Protein AF-A0A2N6BQA1-F1 (afdb_monomer)

Secondary structure (DSSP, 8-state):
-HHHHHHHHHHHHHHHHHHHHS-S-SSGGGGTTHHHHHHHHHHHHHHHHHHHHHHHHHHHHHHHHHHHHHHHHHHHHHHHHHHHH--S---TTS--HHHHHHHHHHHHHHHHHHT--

pLDDT: mean 76.35, std 9.67, range [42.72, 91.12]

Sequence (117 aa):
MAHSVGRLRAELDDLELQLGTGKVSQTYGGLGDGRITSLAARAEISRLEGYSQTADDALLRLTLVQGALGRVGTNMTDTQGDLRNIPYKPNVDNQTLAQATARDRLEEVIQLLNSKH

Structure (mmCIF, N/CA/C/O backbone):
data_AF-A0A2N6BQA1-F1
#
_entry.id   AF-A0A2N6BQA1-F1
#
loop_
_atom_site.group_PDB
_atom_site.id
_atom_site.type_symbol
_atom_site.label_atom_id
_atom_site.label_alt_id
_atom_site.label_comp_id
_atom_site.label_asym_id
_atom_site.label_entity_id
_atom_site.label_seq_id
_atom_site.pdbx_PDB_ins_code
_atom_site.Cartn_x
_a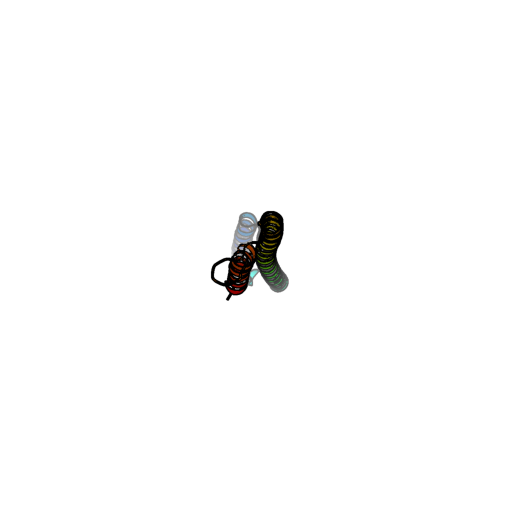tom_site.Cartn_y
_atom_site.Cartn_z
_atom_site.occupancy
_atom_site.B_iso_or_equiv
_atom_site.auth_seq_id
_atom_site.auth_comp_id
_atom_site.auth_asym_id
_atom_site.auth_atom_id
_atom_site.pdbx_PDB_model_num
ATOM 1 N N . MET A 1 1 ? -33.670 -2.788 52.749 1.00 58.97 1 MET A N 1
ATOM 2 C CA . MET A 1 1 ? -32.429 -2.091 53.155 1.00 58.97 1 MET A CA 1
ATOM 3 C C . MET A 1 1 ? -31.158 -2.821 52.695 1.00 58.97 1 MET A C 1
ATOM 5 O O . MET A 1 1 ? -30.372 -2.207 51.998 1.00 58.97 1 MET A O 1
ATOM 9 N N . ALA A 1 2 ? -30.945 -4.118 52.971 1.00 62.38 2 ALA A N 1
ATOM 10 C CA . ALA A 1 2 ? -29.713 -4.816 52.537 1.00 62.38 2 ALA A CA 1
ATOM 11 C C . ALA A 1 2 ? -29.562 -4.988 51.004 1.00 62.38 2 ALA A C 1
ATOM 13 O O . ALA A 1 2 ? -28.462 -4.889 50.469 1.00 62.38 2 ALA A O 1
ATOM 14 N N . HIS A 1 3 ? -30.670 -5.179 50.279 1.00 66.19 3 HIS A N 1
ATOM 15 C CA . HIS A 1 3 ? -30.662 -5.348 48.816 1.00 66.19 3 HIS A CA 1
ATOM 16 C C . HIS A 1 3 ? -30.258 -4.086 48.030 1.00 66.19 3 HIS A C 1
ATOM 18 O O . HIS A 1 3 ? -29.760 -4.203 46.916 1.00 66.19 3 HIS A O 1
ATOM 24 N N . SER A 1 4 ? -30.467 -2.880 48.570 1.00 75.31 4 SER A N 1
ATOM 25 C CA . SER A 1 4 ? -30.100 -1.636 47.875 1.00 75.31 4 SER A CA 1
ATOM 26 C C . SER A 1 4 ? -28.605 -1.337 47.978 1.00 75.31 4 SER A C 1
ATOM 28 O O . SER A 1 4 ? -28.020 -0.854 47.019 1.00 75.31 4 SER A O 1
ATOM 30 N N . VAL A 1 5 ? -27.975 -1.687 49.103 1.00 83.81 5 VAL A N 1
ATOM 31 C CA . VAL A 1 5 ? -26.532 -1.488 49.322 1.00 83.81 5 VAL A CA 1
ATOM 32 C C . VAL A 1 5 ? -25.696 -2.396 48.415 1.00 83.81 5 VAL A C 1
ATOM 34 O O . VAL A 1 5 ? -24.674 -1.963 47.895 1.00 83.81 5 VAL A O 1
ATOM 37 N N . GLY A 1 6 ? -26.144 -3.635 48.178 1.00 86.88 6 GLY A N 1
ATOM 38 C CA . GLY A 1 6 ? -25.475 -4.549 47.244 1.00 86.88 6 GLY A CA 1
ATOM 39 C C . GLY A 1 6 ? -25.504 -4.059 45.793 1.00 86.88 6 GLY A C 1
ATOM 40 O O . GLY A 1 6 ? -24.498 -4.160 45.101 1.00 86.88 6 GLY A O 1
ATOM 41 N N . ARG A 1 7 ? -26.624 -3.468 45.350 1.00 86.94 7 ARG A N 1
ATOM 42 C CA . ARG A 1 7 ? -26.742 -2.894 43.998 1.00 86.94 7 ARG A CA 1
ATOM 43 C C . ARG A 1 7 ? -25.861 -1.664 43.803 1.00 86.94 7 ARG A C 1
ATOM 45 O O . ARG A 1 7 ? -25.155 -1.596 42.811 1.00 86.94 7 ARG A O 1
ATOM 52 N N . LEU A 1 8 ? -25.848 -0.751 44.775 1.00 88.00 8 LEU A N 1
ATOM 53 C CA . LEU A 1 8 ? -25.007 0.449 44.712 1.00 88.00 8 LEU A CA 1
ATOM 54 C C . LEU A 1 8 ? -23.514 0.110 44.654 1.00 88.00 8 LEU A C 1
ATOM 56 O O . LEU A 1 8 ? -22.768 0.776 43.952 1.00 88.00 8 LEU A O 1
ATOM 60 N N . ARG A 1 9 ? -23.077 -0.939 45.363 1.00 87.94 9 ARG A N 1
ATOM 61 C CA . ARG A 1 9 ? -21.693 -1.425 45.269 1.00 87.94 9 ARG A CA 1
ATOM 62 C C . ARG A 1 9 ? -21.368 -1.967 43.880 1.00 87.94 9 ARG A C 1
ATOM 64 O O . ARG A 1 9 ? -20.354 -1.585 43.323 1.00 87.94 9 ARG A O 1
ATOM 71 N N . ALA A 1 10 ? -22.253 -2.783 43.308 1.00 86.12 10 ALA A N 1
ATOM 72 C CA . ALA A 1 10 ? -22.055 -3.324 41.965 1.00 86.12 10 ALA A CA 1
ATOM 73 C C . ALA A 1 10 ? -22.023 -2.231 40.878 1.00 86.12 10 ALA A C 1
ATOM 75 O O . ALA A 1 10 ? -21.231 -2.326 39.948 1.00 86.12 10 ALA A O 1
ATOM 76 N N . GLU A 1 11 ? -22.851 -1.188 40.998 1.00 85.81 11 GLU A N 1
ATOM 77 C CA . GLU A 1 11 ? -22.813 -0.026 40.095 1.00 85.81 11 GLU A CA 1
ATOM 78 C C . GLU A 1 11 ? -21.509 0.770 40.232 1.00 85.81 11 GLU A C 1
ATOM 80 O O . GLU A 1 11 ? -20.971 1.241 39.234 1.00 85.81 11 GLU A O 1
ATOM 85 N N . LEU A 1 12 ? -20.991 0.911 41.454 1.00 90.25 12 LEU A N 1
ATOM 86 C CA . LEU A 1 12 ? -19.754 1.643 41.723 1.00 90.25 12 LEU A CA 1
ATOM 87 C C . LEU A 1 12 ? -18.531 0.885 41.187 1.00 90.25 12 LEU A C 1
ATOM 89 O O . LEU A 1 12 ? -17.700 1.493 40.520 1.00 90.25 12 LEU A O 1
ATOM 93 N N . ASP A 1 13 ? -18.484 -0.436 41.379 1.00 89.44 13 ASP A N 1
ATOM 94 C CA . ASP A 1 13 ? -17.449 -1.307 40.807 1.00 89.44 13 ASP A CA 1
ATOM 95 C C . ASP A 1 13 ? -17.454 -1.247 39.264 1.00 89.44 13 ASP A C 1
ATOM 97 O O . ASP A 1 13 ? -16.396 -1.202 38.630 1.00 89.44 13 ASP A O 1
ATOM 101 N N . ASP A 1 14 ? -18.638 -1.203 38.638 1.00 85.81 14 ASP A N 1
ATOM 102 C CA . ASP A 1 14 ? -18.758 -1.054 37.182 1.00 85.81 14 ASP A CA 1
ATOM 103 C C . ASP A 1 14 ? -18.288 0.331 36.715 1.00 85.81 14 ASP A C 1
ATOM 105 O O . ASP A 1 14 ? -17.539 0.433 35.744 1.00 85.81 14 ASP A O 1
ATOM 109 N N . LEU A 1 15 ? -18.638 1.401 37.435 1.00 86.31 15 LEU A N 1
ATOM 110 C CA . LEU A 1 15 ? -18.187 2.756 37.109 1.00 86.31 15 LEU A CA 1
ATOM 111 C C . LEU A 1 15 ? -16.666 2.911 37.245 1.00 86.31 15 LEU A C 1
ATOM 113 O O . LEU A 1 15 ? -16.040 3.562 36.408 1.00 86.31 15 LEU A O 1
ATOM 117 N N . GL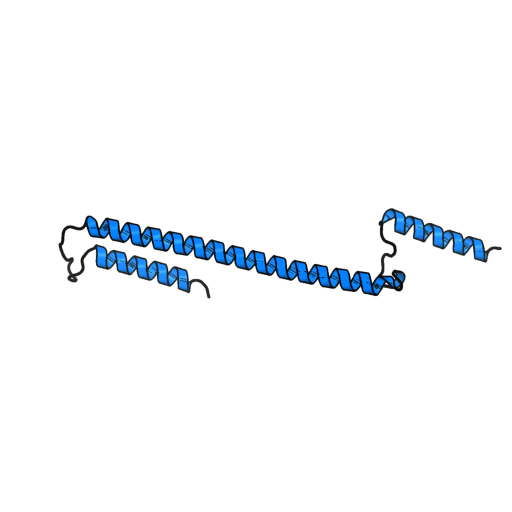U A 1 16 ? -16.059 2.302 38.266 1.00 88.19 16 GLU A N 1
ATOM 118 C CA . GLU A 1 16 ? -14.602 2.258 38.433 1.00 88.19 16 GLU A CA 1
ATOM 119 C C . GLU A 1 16 ? -13.932 1.503 37.279 1.00 88.19 16 GLU A C 1
ATOM 121 O O . GLU A 1 16 ? -12.910 1.952 36.752 1.00 88.19 16 GLU A O 1
ATOM 126 N N . LEU A 1 17 ? -14.532 0.405 36.813 1.00 87.31 17 LEU A N 1
ATOM 127 C CA . LEU A 1 17 ? -14.053 -0.335 35.646 1.00 87.31 17 LEU A CA 1
ATOM 128 C C . LEU A 1 17 ? -14.177 0.490 34.352 1.00 87.31 17 LEU A C 1
ATOM 130 O O . LEU A 1 17 ? -13.259 0.501 33.522 1.00 87.31 17 LEU A O 1
ATOM 134 N N . GLN A 1 18 ? -15.295 1.196 34.170 1.00 87.81 18 GLN A N 1
ATOM 135 C CA . GLN A 1 18 ? -15.502 2.093 33.034 1.00 87.81 18 GLN A CA 1
ATOM 136 C C . GLN A 1 18 ? -14.494 3.246 33.059 1.00 87.81 18 GLN A C 1
ATOM 138 O O . GLN A 1 18 ? -13.895 3.553 32.029 1.00 87.81 18 GLN A O 1
ATOM 143 N N . LEU A 1 19 ? -14.237 3.832 34.231 1.00 87.06 19 LEU A N 1
ATOM 144 C CA . LEU A 1 19 ? -13.246 4.891 34.413 1.00 87.06 19 LEU A CA 1
ATOM 145 C C . LEU A 1 19 ? -11.824 4.388 34.134 1.00 87.06 19 LEU A C 1
ATOM 147 O O . LEU A 1 19 ? -11.065 5.050 33.430 1.00 87.06 19 LEU A O 1
ATOM 151 N N . GLY A 1 20 ? -11.477 3.199 34.632 1.00 88.38 20 GLY A N 1
ATOM 152 C CA . GLY A 1 20 ? -10.157 2.599 34.445 1.00 88.38 20 GLY A CA 1
ATOM 153 C C . GLY A 1 20 ? -9.862 2.185 33.001 1.00 88.38 20 GLY A C 1
ATOM 154 O O . GLY A 1 20 ? -8.703 2.143 32.596 1.00 88.38 20 GLY A O 1
ATOM 155 N N . THR A 1 21 ? -10.893 1.895 32.204 1.00 86.50 21 THR A N 1
ATOM 156 C CA . THR A 1 21 ? -10.725 1.417 30.819 1.00 86.50 21 THR A CA 1
ATOM 157 C C . THR A 1 21 ? -11.166 2.405 29.746 1.00 86.50 21 THR A C 1
ATOM 159 O O . THR A 1 21 ? -10.888 2.182 28.566 1.00 86.50 21 THR A O 1
ATOM 162 N N . GLY A 1 22 ? -11.871 3.472 30.127 1.00 82.31 22 GLY A N 1
ATOM 163 C CA . GLY A 1 22 ? -12.496 4.429 29.214 1.00 82.31 22 GLY A CA 1
ATOM 164 C C . GLY A 1 22 ? -13.613 3.831 28.351 1.00 82.31 22 GLY A C 1
ATOM 165 O O . GLY A 1 22 ? -14.045 4.460 27.386 1.00 82.31 22 GLY A O 1
ATOM 166 N N . LYS A 1 23 ? -14.064 2.604 28.641 1.00 82.62 23 LYS A N 1
ATOM 167 C CA . LYS A 1 23 ? -15.073 1.884 27.858 1.00 82.62 23 LYS A CA 1
ATOM 168 C C . LYS A 1 23 ? -16.335 1.700 28.682 1.00 82.62 23 LYS A C 1
ATOM 170 O O . LYS A 1 23 ? -16.269 1.196 29.792 1.00 82.62 23 LYS A O 1
ATOM 175 N N . VAL A 1 24 ? -17.481 2.002 28.074 1.00 81.06 24 VAL A N 1
ATOM 176 C CA . VAL A 1 24 ? -18.818 1.801 28.669 1.00 81.06 24 VAL A CA 1
ATOM 177 C C . VAL A 1 24 ? -19.105 0.321 28.960 1.00 81.06 24 VAL A C 1
ATOM 179 O O . VAL A 1 24 ? -19.870 -0.001 29.856 1.00 81.06 24 VAL A O 1
ATOM 182 N N . SER A 1 25 ? -18.484 -0.608 28.227 1.00 80.62 25 SER A N 1
ATOM 183 C CA . SER A 1 25 ? -18.526 -2.031 28.561 1.00 80.62 25 SER A CA 1
ATOM 184 C C . SER A 1 25 ? -17.311 -2.770 2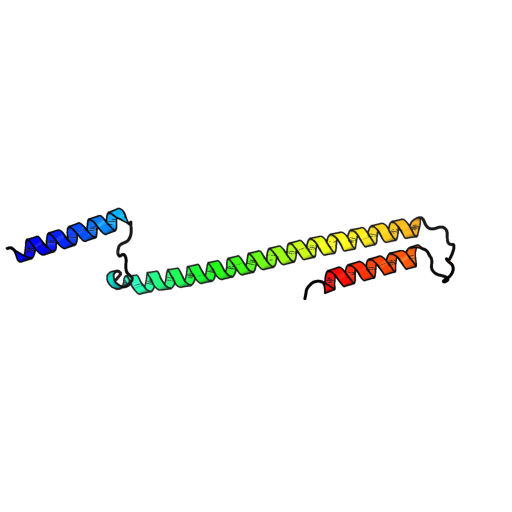8.015 1.00 80.62 25 SER A C 1
ATOM 186 O O . SER A 1 25 ? -16.802 -2.445 26.939 1.00 80.62 25 SER A O 1
ATOM 188 N N . GLN A 1 26 ? -16.884 -3.817 28.726 1.00 76.19 26 GLN A N 1
ATOM 189 C CA . GLN A 1 26 ? -15.838 -4.731 28.253 1.00 76.19 26 GLN A CA 1
ATOM 190 C C . GLN A 1 26 ? -16.342 -5.756 27.243 1.00 76.19 26 GLN A C 1
ATOM 192 O O . GLN A 1 26 ? -15.545 -6.399 26.562 1.00 76.19 26 GLN A O 1
ATOM 197 N N . THR A 1 27 ? -17.659 -5.933 27.139 1.00 75.56 27 THR A N 1
ATOM 198 C CA . THR A 1 27 ? -18.254 -6.925 26.248 1.00 75.56 27 THR A CA 1
ATOM 199 C C . THR A 1 27 ? -19.280 -6.269 25.344 1.00 75.56 27 THR A C 1
ATOM 201 O O . THR A 1 27 ? -19.973 -5.331 25.731 1.00 75.56 27 THR A O 1
ATOM 204 N N . TYR A 1 28 ? -19.452 -6.814 24.139 1.00 62.78 28 TYR A N 1
ATOM 205 C CA . TYR A 1 28 ? -20.574 -6.431 23.280 1.00 62.78 28 TYR A CA 1
ATOM 206 C C . TYR A 1 28 ? -21.917 -6.642 23.996 1.00 62.78 28 TYR A C 1
ATOM 208 O O . TYR A 1 28 ? -22.840 -5.847 23.823 1.00 62.78 28 TYR A O 1
ATOM 216 N N . GLY A 1 29 ? -21.976 -7.675 24.849 1.00 69.75 29 GLY A N 1
ATOM 217 C CA . GLY A 1 29 ? -23.008 -7.957 25.850 1.00 69.75 29 GLY A CA 1
ATOM 218 C C . GLY A 1 29 ? -23.558 -6.710 26.534 1.00 69.75 29 GLY A C 1
ATOM 219 O O . GLY A 1 29 ? -24.743 -6.415 26.397 1.00 69.75 29 GLY A O 1
ATOM 220 N N . GLY A 1 30 ? -22.672 -5.971 27.202 1.00 71.94 30 GLY A N 1
ATOM 221 C CA . GLY A 1 30 ? -23.016 -4.821 28.038 1.00 71.94 30 GLY A CA 1
ATOM 222 C C . GLY A 1 30 ? -23.078 -3.472 27.318 1.00 71.94 30 GLY A C 1
ATOM 223 O O . GLY A 1 30 ? -23.321 -2.468 27.971 1.00 71.94 30 GLY A O 1
ATOM 224 N N . LEU A 1 31 ? -22.897 -3.420 25.991 1.00 75.56 31 LEU A N 1
ATOM 225 C CA . LEU A 1 31 ? -23.072 -2.183 25.206 1.00 75.56 31 LEU A CA 1
ATOM 226 C C . LEU A 1 31 ? -24.545 -1.844 24.906 1.00 75.56 31 LEU A C 1
ATOM 228 O O . LEU A 1 31 ? -24.817 -0.770 24.369 1.00 75.56 31 LEU A O 1
ATOM 232 N N . GLY A 1 32 ? -25.484 -2.753 25.200 1.00 78.88 32 GLY A N 1
ATOM 233 C CA . GLY A 1 32 ? -26.907 -2.571 24.890 1.00 78.88 32 GLY A CA 1
ATOM 234 C C . GLY A 1 32 ? -27.137 -2.222 23.415 1.00 78.88 32 GLY A C 1
ATOM 235 O O . GLY A 1 32 ? -26.545 -2.838 22.523 1.00 78.88 32 GLY A O 1
ATOM 236 N N . ASP A 1 33 ? -27.945 -1.191 23.167 1.00 76.12 33 ASP A N 1
ATOM 237 C CA . ASP A 1 33 ? -28.276 -0.690 21.824 1.00 76.12 33 ASP A CA 1
ATOM 238 C C . ASP A 1 33 ? -27.052 -0.142 21.062 1.00 76.12 33 ASP A C 1
ATOM 240 O O . ASP A 1 33 ? -26.997 -0.186 19.832 1.00 76.12 33 ASP A O 1
ATOM 244 N N . GLY A 1 34 ? -26.005 0.292 21.777 1.00 75.50 34 GLY A N 1
ATOM 245 C CA . GLY A 1 34 ? -24.751 0.774 21.188 1.00 75.50 34 GLY A CA 1
ATOM 246 C C . GLY A 1 34 ? -23.904 -0.321 20.525 1.00 75.50 34 GLY A C 1
ATOM 247 O O . GLY A 1 34 ? -22.952 -0.017 19.798 1.00 75.50 34 GLY A O 1
ATOM 248 N N . ARG A 1 35 ? -24.244 -1.603 20.728 1.00 80.44 35 ARG A N 1
ATOM 249 C CA . ARG A 1 35 ? -23.529 -2.742 20.131 1.00 80.44 35 ARG A CA 1
ATOM 250 C C . ARG A 1 35 ? -23.510 -2.678 18.606 1.00 80.44 35 ARG A C 1
ATOM 252 O O . ARG A 1 35 ? -22.465 -2.942 18.016 1.00 80.44 35 ARG A O 1
ATOM 259 N N . ILE A 1 36 ? -24.642 -2.352 17.977 1.00 79.88 36 ILE A N 1
ATOM 260 C CA . ILE A 1 36 ? -24.765 -2.344 16.510 1.00 79.88 36 ILE A CA 1
ATOM 261 C C . ILE A 1 36 ? -23.847 -1.275 15.919 1.00 79.88 36 ILE A C 1
ATOM 263 O O . ILE A 1 36 ? -23.079 -1.568 15.007 1.00 79.88 36 ILE A O 1
ATOM 267 N N . THR A 1 37 ? -23.851 -0.074 16.496 1.00 82.81 37 THR A N 1
ATOM 268 C CA . THR A 1 37 ? -22.974 1.024 16.076 1.00 82.81 37 THR A CA 1
ATOM 269 C C . THR A 1 37 ? -21.500 0.668 16.247 1.00 82.81 37 THR A C 1
ATOM 271 O O . THR A 1 37 ? -20.706 0.888 15.337 1.00 82.81 37 THR A O 1
ATOM 274 N N . SER A 1 38 ? -21.121 0.062 17.379 1.00 82.50 38 SER A N 1
ATOM 275 C CA . SER A 1 38 ? -19.737 -0.371 17.603 1.00 82.50 38 SER A CA 1
ATOM 276 C C . SER A 1 38 ? -19.296 -1.443 16.599 1.00 82.50 38 SER A C 1
ATOM 278 O O . SER A 1 38 ? -18.179 -1.385 16.084 1.00 82.50 38 SER A O 1
ATOM 280 N N . LEU A 1 39 ? -20.171 -2.403 16.288 1.00 83.06 39 LEU A N 1
ATOM 281 C CA . LEU A 1 39 ? -19.894 -3.452 15.309 1.00 83.06 39 LEU A CA 1
ATOM 282 C C . LEU A 1 39 ? -19.770 -2.886 13.889 1.00 83.06 39 LEU A C 1
ATOM 284 O O . LEU A 1 39 ? -18.835 -3.243 13.176 1.00 83.06 39 LEU A O 1
ATOM 288 N N . ALA A 1 40 ? -20.673 -1.982 13.504 1.00 80.19 40 ALA A N 1
ATOM 289 C CA . ALA A 1 40 ? -20.641 -1.305 12.212 1.00 80.19 40 ALA A CA 1
ATOM 290 C C . ALA A 1 40 ? -19.358 -0.479 12.044 1.00 80.19 40 ALA A C 1
ATOM 292 O O . ALA A 1 40 ? -18.664 -0.631 11.043 1.00 80.19 40 ALA A O 1
ATOM 293 N N . ALA A 1 41 ? -18.983 0.304 13.060 1.00 83.62 41 ALA A N 1
ATOM 294 C CA . ALA A 1 41 ? -17.747 1.081 13.047 1.00 83.62 41 ALA A CA 1
ATOM 295 C C . ALA A 1 41 ? -16.505 0.187 12.904 1.00 83.62 41 ALA A C 1
ATOM 297 O O . ALA A 1 41 ? -15.606 0.494 12.127 1.00 83.62 41 ALA A O 1
ATOM 298 N N . ARG A 1 42 ? -16.456 -0.956 13.603 1.00 86.25 42 ARG A N 1
ATOM 299 C CA . ARG A 1 42 ? -15.355 -1.924 13.457 1.00 86.25 42 ARG A CA 1
ATOM 300 C C . ARG A 1 42 ? -15.304 -2.542 12.064 1.00 86.25 42 ARG A C 1
ATOM 302 O O . ARG A 1 42 ? -14.218 -2.671 11.512 1.00 86.25 42 ARG A O 1
ATOM 309 N N . ALA A 1 43 ? -16.453 -2.897 11.493 1.00 82.25 43 ALA A N 1
ATOM 310 C CA . ALA A 1 43 ? -16.521 -3.420 10.132 1.00 82.25 43 ALA A CA 1
ATOM 311 C C . ALA A 1 43 ? -16.033 -2.388 9.103 1.00 82.25 43 ALA A C 1
ATOM 313 O O . ALA A 1 43 ? -15.330 -2.741 8.158 1.00 82.25 43 ALA A O 1
ATOM 314 N N . GLU A 1 44 ? -16.366 -1.113 9.300 1.00 81.69 44 GLU A N 1
ATOM 315 C CA . GLU A 1 44 ? -15.898 -0.023 8.446 1.00 81.69 44 GLU A CA 1
ATOM 316 C C . GLU A 1 44 ? -14.392 0.226 8.589 1.00 81.69 44 GLU A C 1
ATOM 318 O O . GLU A 1 44 ? -13.702 0.333 7.577 1.00 81.69 44 GLU A O 1
ATOM 323 N N . ILE A 1 45 ? -13.852 0.196 9.813 1.00 91.12 45 ILE A N 1
ATOM 324 C CA . ILE A 1 45 ? -12.401 0.263 10.056 1.00 91.12 45 ILE A CA 1
ATOM 325 C C . ILE A 1 45 ? -11.674 -0.879 9.337 1.00 91.12 45 ILE A C 1
ATOM 327 O O . ILE A 1 45 ? -10.748 -0.616 8.577 1.00 91.12 45 ILE A O 1
ATOM 331 N N . SER A 1 46 ? -12.124 -2.129 9.484 1.00 87.00 46 SER A N 1
ATOM 332 C CA . SER A 1 46 ? -11.490 -3.267 8.800 1.00 87.00 46 SER A CA 1
ATOM 333 C C . SER A 1 46 ? -11.555 -3.158 7.274 1.00 87.00 46 SER A C 1
ATOM 335 O O . SER A 1 46 ? -10.633 -3.581 6.578 1.00 87.00 46 SER A O 1
ATOM 337 N N . ARG A 1 47 ? -12.621 -2.563 6.723 1.00 80.38 47 ARG A N 1
ATOM 338 C CA . ARG A 1 47 ? -12.684 -2.259 5.286 1.00 80.38 47 ARG A CA 1
ATOM 339 C C . ARG A 1 47 ? -11.651 -1.213 4.876 1.00 80.38 47 ARG A C 1
ATOM 341 O O . ARG A 1 47 ? -11.004 -1.390 3.847 1.00 80.38 47 ARG A O 1
ATOM 348 N N . LEU A 1 48 ? -11.504 -0.142 5.655 1.00 85.19 48 LEU A N 1
ATOM 349 C CA . LEU A 1 48 ? -10.515 0.908 5.399 1.00 8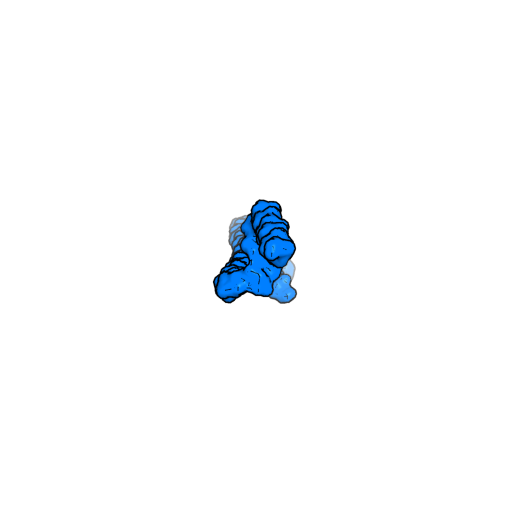5.19 48 LEU A CA 1
ATOM 350 C C . LEU A 1 48 ? -9.082 0.366 5.480 1.00 85.19 48 LEU A C 1
ATOM 352 O O . LEU A 1 48 ? -8.274 0.677 4.609 1.00 85.19 48 LEU A O 1
ATOM 356 N N . GLU A 1 49 ? -8.789 -0.497 6.454 1.00 86.19 49 GLU A N 1
ATOM 357 C CA . GLU A 1 49 ? -7.503 -1.203 6.561 1.00 86.19 49 GLU A CA 1
ATOM 358 C C . GLU A 1 49 ? -7.223 -2.044 5.306 1.00 86.19 49 GLU A C 1
ATOM 360 O O . GLU A 1 49 ? -6.138 -1.959 4.730 1.00 86.19 49 GLU A O 1
ATOM 365 N N . GLY A 1 50 ? -8.221 -2.786 4.811 1.00 81.00 50 GLY A N 1
ATOM 366 C CA . GLY A 1 50 ? -8.099 -3.548 3.564 1.00 81.00 50 GLY A CA 1
ATOM 367 C C . GLY A 1 50 ? -7.831 -2.673 2.331 1.00 81.00 50 GLY A C 1
ATOM 368 O O . GLY A 1 50 ? -7.012 -3.031 1.478 1.00 81.00 50 GLY A O 1
ATOM 369 N N . TYR A 1 51 ? -8.478 -1.506 2.236 1.00 86.50 51 TYR A N 1
ATOM 370 C CA . TYR A 1 51 ? -8.197 -0.539 1.170 1.00 86.50 51 TYR A CA 1
ATOM 371 C C . TYR A 1 51 ? -6.789 0.051 1.275 1.00 86.50 51 TYR A C 1
ATOM 373 O O . TY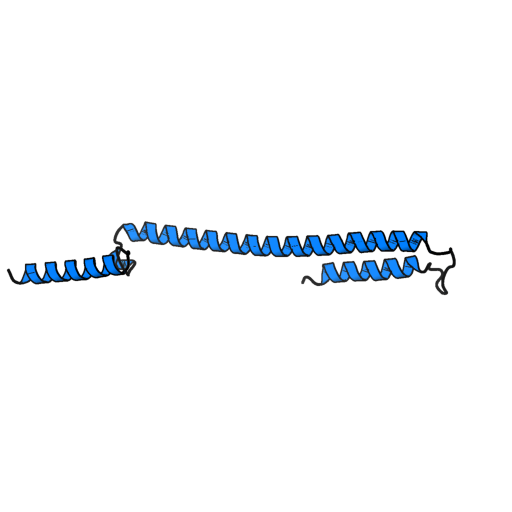R A 1 51 ? -6.121 0.163 0.248 1.00 86.50 51 TYR A O 1
ATOM 381 N N . SER A 1 52 ? -6.319 0.372 2.485 1.00 81.06 52 SER A N 1
ATOM 382 C CA . SER A 1 52 ? -4.956 0.871 2.707 1.00 81.06 52 SER A CA 1
ATOM 383 C C . SER A 1 52 ? -3.915 -0.145 2.244 1.00 81.06 52 SER A C 1
ATOM 385 O O . SER A 1 52 ? -3.051 0.194 1.443 1.00 81.06 52 SER A O 1
ATOM 387 N N . GLN A 1 53 ? -4.059 -1.413 2.644 1.00 84.31 53 GLN A N 1
ATOM 388 C CA . GLN A 1 53 ? -3.136 -2.475 2.234 1.00 84.31 53 GLN A CA 1
ATOM 389 C C . GLN A 1 53 ? -3.092 -2.641 0.708 1.00 84.31 53 GLN A C 1
ATOM 391 O O . GLN A 1 53 ? -2.028 -2.794 0.114 1.00 84.31 53 GLN A O 1
ATOM 396 N N . THR A 1 54 ? -4.256 -2.573 0.054 1.00 80.44 54 THR A N 1
ATOM 397 C CA . THR A 1 54 ? -4.342 -2.663 -1.412 1.00 80.44 54 THR A CA 1
ATOM 398 C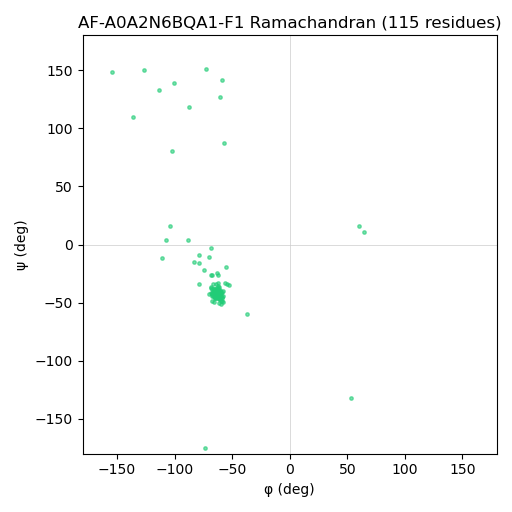 C . THR A 1 54 ? -3.644 -1.479 -2.092 1.00 80.44 54 THR A C 1
ATOM 400 O O . THR A 1 54 ? -3.004 -1.649 -3.133 1.00 80.44 54 THR A O 1
ATOM 403 N N . ALA A 1 55 ? -3.757 -0.277 -1.521 1.00 79.69 55 ALA A N 1
ATOM 404 C CA . ALA A 1 55 ? -3.089 0.914 -2.033 1.00 79.69 55 ALA A CA 1
ATOM 405 C C . ALA A 1 55 ? -1.563 0.823 -1.877 1.00 79.69 55 ALA A C 1
ATOM 407 O O . ALA A 1 55 ? -0.843 1.129 -2.829 1.00 79.69 55 ALA A O 1
ATOM 408 N N . ASP A 1 56 ? -1.075 0.341 -0.733 1.00 83.88 56 ASP A N 1
ATOM 409 C CA . ASP A 1 56 ? 0.356 0.145 -0.480 1.00 83.88 56 ASP A CA 1
ATOM 410 C C . ASP A 1 56 ? 0.970 -0.858 -1.469 1.00 83.88 56 ASP A C 1
ATOM 412 O O . ASP A 1 56 ? 2.011 -0.591 -2.080 1.00 83.88 56 ASP A O 1
ATOM 416 N N . ASP A 1 57 ? 0.277 -1.968 -1.730 1.00 76.06 57 ASP A N 1
ATOM 417 C CA . ASP A 1 57 ? 0.696 -2.958 -2.727 1.00 76.06 57 ASP A CA 1
ATOM 418 C C . ASP A 1 57 ? 0.741 -2.362 -4.145 1.00 76.06 57 ASP A C 1
ATOM 420 O O . ASP A 1 57 ? 1.660 -2.639 -4.927 1.00 76.06 57 ASP A O 1
ATOM 424 N N . ALA A 1 58 ? -0.243 -1.531 -4.503 1.00 75.69 58 ALA A N 1
ATOM 425 C CA . ALA A 1 58 ? -0.278 -0.848 -5.792 1.00 75.69 58 ALA A CA 1
ATOM 426 C C . ALA A 1 58 ? 0.870 0.167 -5.935 1.00 75.69 58 ALA A C 1
ATOM 428 O O . ALA A 1 58 ? 1.512 0.217 -6.987 1.00 75.69 58 ALA A O 1
ATOM 429 N N . LEU A 1 59 ? 1.178 0.926 -4.880 1.00 82.75 59 LEU A N 1
ATOM 430 C CA . LEU A 1 59 ? 2.303 1.865 -4.842 1.00 82.75 59 LEU A CA 1
ATOM 431 C C . LEU A 1 59 ? 3.649 1.149 -4.972 1.00 82.75 59 LEU A C 1
ATOM 433 O O . LEU A 1 59 ? 4.516 1.600 -5.728 1.00 82.75 59 LEU A O 1
ATOM 437 N N . LEU A 1 60 ? 3.818 0.002 -4.309 1.00 81.44 60 LEU A N 1
ATOM 438 C CA . LEU A 1 60 ? 5.008 -0.832 -4.465 1.00 81.44 60 LEU A CA 1
ATOM 439 C C . LEU A 1 60 ? 5.157 -1.304 -5.916 1.00 81.44 60 LEU A C 1
ATOM 441 O O . LEU A 1 60 ? 6.233 -1.191 -6.508 1.00 81.44 60 LEU A O 1
ATOM 445 N N . ARG A 1 61 ? 4.071 -1.798 -6.526 1.00 74.12 61 ARG A N 1
ATOM 446 C CA . ARG A 1 61 ? 4.074 -2.210 -7.938 1.00 74.12 61 ARG A CA 1
ATOM 447 C C . ARG A 1 61 ? 4.424 -1.048 -8.862 1.00 74.12 61 ARG A C 1
ATOM 449 O O . ARG A 1 61 ? 5.252 -1.241 -9.749 1.00 74.12 61 ARG A O 1
ATOM 456 N N . LEU A 1 62 ? 3.849 0.133 -8.642 1.00 77.50 62 LEU A N 1
ATOM 457 C CA . LEU A 1 62 ? 4.130 1.330 -9.433 1.00 77.50 62 LEU A CA 1
ATOM 458 C C . LEU A 1 62 ? 5.596 1.756 -9.310 1.00 77.50 62 LEU A C 1
ATOM 460 O O . LEU A 1 62 ? 6.234 2.016 -10.325 1.00 77.50 62 LEU A O 1
ATOM 464 N N . THR A 1 63 ? 6.152 1.746 -8.099 1.00 82.81 63 THR A N 1
ATOM 465 C CA . THR A 1 63 ? 7.567 2.064 -7.850 1.00 82.81 63 THR A CA 1
ATOM 466 C C . THR A 1 63 ? 8.492 1.103 -8.599 1.00 82.81 63 THR A C 1
ATOM 468 O O . THR A 1 63 ? 9.440 1.528 -9.260 1.00 82.81 63 THR A O 1
ATOM 471 N N . LEU A 1 64 ? 8.188 -0.198 -8.562 1.00 77.56 64 LEU A N 1
AT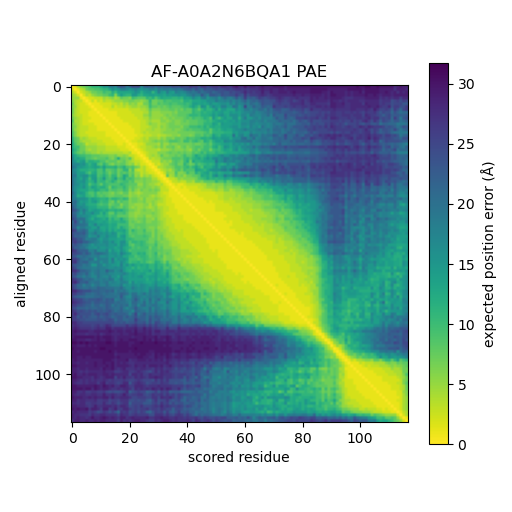OM 472 C CA . LEU A 1 64 ? 8.953 -1.207 -9.299 1.00 77.56 64 LEU A CA 1
ATOM 473 C C . LEU A 1 64 ? 8.849 -1.011 -10.818 1.00 77.56 64 LEU A C 1
ATOM 475 O O . LEU A 1 64 ? 9.862 -1.085 -11.511 1.00 77.56 64 LEU A O 1
ATOM 479 N N . VAL A 1 65 ? 7.648 -0.734 -11.337 1.00 79.19 65 VAL A N 1
ATOM 480 C CA . VAL A 1 65 ? 7.432 -0.451 -12.767 1.00 79.19 65 VAL A CA 1
ATOM 481 C C . VAL A 1 65 ? 8.177 0.813 -13.189 1.00 79.19 65 VAL A C 1
ATOM 483 O O . VAL A 1 65 ? 8.828 0.815 -14.229 1.00 79.19 65 VAL A O 1
ATOM 486 N N . GLN A 1 66 ? 8.147 1.868 -12.378 1.00 80.06 66 GLN A N 1
ATOM 487 C CA . GLN A 1 66 ? 8.859 3.109 -12.662 1.00 80.06 66 GLN A CA 1
ATOM 488 C C . GLN A 1 66 ? 10.378 2.894 -12.691 1.00 80.06 66 GLN A C 1
ATOM 490 O O . GLN A 1 66 ? 11.044 3.382 -13.602 1.00 80.06 66 GLN A O 1
ATOM 495 N N . GLY A 1 67 ? 10.920 2.099 -11.762 1.00 83.25 67 GLY A N 1
ATOM 496 C CA . GLY A 1 67 ? 12.326 1.693 -11.784 1.00 83.25 67 GLY A CA 1
ATOM 497 C C . GLY A 1 67 ? 12.690 0.876 -13.028 1.00 83.25 67 GLY A C 1
ATOM 498 O O . GLY A 1 67 ? 13.711 1.141 -13.666 1.00 83.25 67 GLY A O 1
ATOM 499 N N . ALA A 1 68 ? 11.839 -0.076 -13.421 1.00 77.56 68 ALA A N 1
ATOM 500 C CA . ALA A 1 68 ? 12.037 -0.866 -14.635 1.00 77.56 68 ALA A CA 1
ATOM 501 C C . ALA A 1 68 ? 12.022 0.012 -15.899 1.00 77.56 68 ALA A C 1
ATOM 503 O O . ALA A 1 68 ? 12.932 -0.089 -16.719 1.00 77.56 68 ALA A O 1
ATOM 504 N N . LEU A 1 69 ? 11.052 0.923 -16.029 1.00 80.81 69 LEU A N 1
ATOM 505 C CA . LEU A 1 69 ? 10.974 1.873 -17.145 1.00 80.81 69 LEU A CA 1
ATOM 506 C C . LEU A 1 69 ? 12.177 2.824 -17.183 1.00 80.81 69 LEU A C 1
ATOM 508 O O . LEU A 1 69 ? 12.687 3.116 -18.263 1.00 80.81 69 LEU A O 1
ATOM 512 N N . GLY A 1 70 ? 12.675 3.257 -16.020 1.00 85.50 70 GLY A N 1
ATOM 513 C CA . GLY A 1 70 ? 13.912 4.031 -15.921 1.00 85.50 70 GLY A CA 1
ATOM 514 C C . GLY A 1 70 ? 15.110 3.278 -16.500 1.00 85.50 70 GLY A C 1
ATOM 515 O O . GLY A 1 70 ? 15.811 3.808 -17.359 1.00 85.50 70 GLY A O 1
ATOM 516 N N . ARG A 1 71 ? 15.297 2.007 -16.111 1.00 80.56 71 ARG A N 1
ATOM 517 C CA . ARG A 1 71 ? 16.365 1.148 -16.658 1.00 80.56 71 ARG A CA 1
ATOM 518 C C . ARG A 1 71 ? 16.229 0.931 -18.163 1.00 80.56 71 ARG A C 1
ATOM 520 O O . ARG A 1 71 ? 17.233 0.964 -18.867 1.00 80.56 71 ARG A O 1
ATOM 527 N N . VAL A 1 72 ? 15.006 0.741 -18.663 1.00 78.94 72 VAL A N 1
ATOM 528 C CA . VAL A 1 72 ? 14.742 0.639 -20.108 1.00 78.94 72 VAL A CA 1
ATOM 529 C C . VAL A 1 72 ? 15.197 1.913 -20.828 1.00 78.94 72 VAL A C 1
ATOM 531 O O . VAL A 1 72 ? 15.899 1.822 -21.832 1.00 78.94 72 VAL A O 1
ATOM 534 N N . GLY A 1 73 ? 14.860 3.093 -20.300 1.00 81.31 73 GLY A N 1
ATOM 535 C CA . GLY A 1 73 ? 15.284 4.376 -20.867 1.00 81.31 73 GLY A CA 1
ATOM 536 C C . GLY A 1 73 ? 16.805 4.565 -20.880 1.00 81.31 73 GLY A C 1
ATOM 537 O O . GLY A 1 73 ? 17.362 4.992 -21.895 1.00 81.31 73 GLY A O 1
ATOM 538 N N . THR A 1 74 ? 17.489 4.196 -19.792 1.00 87.31 74 THR A N 1
ATOM 539 C CA . THR A 1 74 ? 18.960 4.205 -19.732 1.00 87.31 74 THR A CA 1
ATOM 540 C C . THR A 1 74 ? 19.556 3.259 -20.771 1.00 87.31 74 THR A C 1
ATOM 542 O O . THR A 1 74 ? 20.351 3.702 -21.592 1.00 87.31 74 THR A O 1
ATOM 545 N N . ASN A 1 75 ? 19.093 2.005 -20.836 1.00 74.75 75 ASN A N 1
ATOM 546 C CA . ASN A 1 75 ? 19.577 1.023 -21.813 1.00 74.75 75 ASN A CA 1
ATOM 547 C C . ASN A 1 75 ? 19.400 1.505 -23.262 1.00 74.75 75 ASN A C 1
ATOM 549 O O . ASN A 1 75 ? 20.281 1.298 -24.097 1.00 74.75 75 ASN A O 1
ATOM 553 N N . MET A 1 76 ? 18.276 2.157 -23.578 1.00 75.75 76 MET A N 1
ATOM 554 C CA . MET A 1 76 ? 18.052 2.750 -24.902 1.00 75.75 76 MET A CA 1
ATOM 555 C C . MET A 1 76 ? 19.035 3.887 -25.197 1.00 75.75 76 MET A C 1
ATOM 557 O O . MET A 1 76 ? 19.549 3.975 -26.311 1.00 75.75 76 MET A O 1
ATOM 561 N N . THR A 1 77 ? 19.300 4.747 -24.212 1.00 84.19 77 THR A N 1
ATOM 562 C CA . THR A 1 77 ? 20.245 5.865 -24.347 1.00 84.19 77 THR A CA 1
ATOM 563 C C . THR A 1 77 ? 21.671 5.358 -24.550 1.00 84.19 77 THR A C 1
ATOM 565 O O . THR A 1 77 ? 22.351 5.813 -25.470 1.00 84.19 77 THR A O 1
ATOM 568 N N . ASP A 1 78 ? 22.085 4.363 -23.766 1.00 80.12 78 ASP A N 1
ATOM 569 C CA . ASP A 1 78 ? 23.394 3.718 -23.877 1.00 80.12 78 ASP A CA 1
ATOM 570 C C . ASP A 1 78 ? 23.553 3.052 -25.248 1.00 80.12 78 ASP A C 1
ATOM 572 O O . ASP A 1 78 ? 24.523 3.311 -25.953 1.00 80.12 78 ASP A O 1
ATOM 576 N N . THR A 1 79 ? 22.536 2.308 -25.702 1.00 74.38 79 THR A N 1
ATOM 577 C CA . THR A 1 79 ? 22.536 1.674 -27.032 1.00 74.38 79 THR A CA 1
ATOM 578 C C . THR A 1 79 ? 22.676 2.706 -28.157 1.00 74.38 79 THR A C 1
ATOM 580 O O . THR A 1 79 ? 23.408 2.482 -29.121 1.00 74.38 79 THR A O 1
ATOM 583 N N . GLN A 1 80 ? 21.998 3.856 -28.062 1.00 77.56 80 GLN A N 1
ATOM 584 C CA . GLN A 1 80 ? 22.164 4.942 -29.037 1.00 77.56 80 GLN A CA 1
ATOM 585 C C . GLN A 1 80 ? 23.570 5.555 -28.992 1.00 77.56 80 GLN A C 1
ATOM 587 O O . GLN A 1 80 ? 24.108 5.914 -30.042 1.00 77.56 80 GLN A O 1
ATOM 592 N N . GLY A 1 81 ? 24.156 5.693 -27.801 1.00 78.88 81 GLY A N 1
ATOM 593 C CA . GLY A 1 81 ? 25.526 6.165 -27.611 1.00 78.88 81 GLY A CA 1
ATOM 594 C C . GLY A 1 81 ? 26.553 5.214 -28.223 1.00 78.88 81 GLY A C 1
ATOM 595 O O . GLY A 1 81 ? 27.426 5.657 -28.971 1.00 78.88 81 GLY A O 1
ATOM 596 N N . ASP A 1 82 ? 26.388 3.915 -27.981 1.00 72.44 82 ASP A N 1
ATOM 597 C CA . ASP A 1 82 ? 27.217 2.861 -28.557 1.00 72.44 82 ASP A CA 1
ATOM 598 C C . ASP A 1 82 ? 27.127 2.897 -30.081 1.00 72.44 82 ASP A C 1
ATOM 600 O O . ASP A 1 82 ? 28.150 3.038 -30.745 1.00 72.44 82 ASP A O 1
ATOM 604 N N . LEU A 1 83 ? 25.911 2.904 -30.643 1.00 69.19 83 LEU A N 1
ATOM 605 C CA . LEU A 1 83 ? 25.664 2.976 -32.089 1.00 69.19 83 LEU A CA 1
ATOM 606 C C . LEU A 1 83 ? 26.345 4.167 -32.779 1.00 69.19 83 LEU A C 1
ATOM 608 O O . LEU A 1 83 ? 26.761 4.043 -33.930 1.00 69.19 83 LEU A O 1
ATOM 612 N N . ARG A 1 84 ? 26.470 5.314 -32.103 1.00 70.94 84 ARG A N 1
ATOM 613 C CA . ARG A 1 84 ? 27.146 6.506 -32.647 1.00 70.94 84 ARG A CA 1
ATOM 614 C C . ARG A 1 84 ? 28.670 6.375 -32.682 1.00 70.94 84 ARG A C 1
ATOM 616 O O . ARG A 1 84 ? 29.302 7.078 -33.465 1.00 70.94 84 ARG A O 1
ATOM 623 N N . ASN A 1 85 ? 29.246 5.493 -31.868 1.00 64.25 85 ASN A N 1
ATOM 624 C CA . ASN A 1 85 ? 30.692 5.344 -31.693 1.00 64.25 85 ASN A CA 1
ATOM 625 C C . ASN A 1 85 ? 31.272 4.067 -32.327 1.00 64.25 85 ASN A C 1
ATOM 627 O O . ASN A 1 85 ? 32.474 3.827 -32.203 1.00 64.25 85 ASN A O 1
ATOM 631 N N . ILE A 1 86 ? 30.472 3.251 -33.026 1.00 59.12 86 ILE A N 1
ATOM 632 C CA . ILE A 1 86 ? 30.981 2.024 -33.660 1.00 59.12 86 ILE A CA 1
ATOM 633 C C . ILE A 1 86 ? 31.509 2.334 -35.067 1.00 59.12 86 ILE A C 1
ATOM 635 O O . ILE A 1 86 ? 30.722 2.717 -35.938 1.00 59.12 86 ILE A O 1
ATOM 639 N N . PRO A 1 87 ? 32.806 2.119 -35.361 1.00 57.31 87 PRO A N 1
ATOM 640 C CA . PRO A 1 87 ? 33.262 2.075 -36.744 1.00 57.31 87 PRO A CA 1
ATOM 641 C C . PRO A 1 87 ? 32.539 0.926 -37.458 1.00 57.31 87 PRO A C 1
ATOM 643 O O . PRO A 1 87 ? 32.554 -0.201 -36.969 1.00 57.31 87 PRO A O 1
ATOM 646 N N . TYR A 1 88 ? 31.897 1.201 -38.599 1.00 55.12 88 TYR A N 1
ATOM 647 C CA . TYR A 1 88 ? 31.191 0.212 -39.424 1.00 55.12 88 TYR A CA 1
ATOM 648 C C . TYR A 1 88 ? 32.147 -0.916 -39.850 1.00 55.12 88 TYR A C 1
ATOM 650 O O . TYR A 1 88 ? 32.805 -0.855 -40.887 1.00 55.12 88 TYR A O 1
ATOM 658 N N . LYS A 1 89 ? 32.277 -1.939 -39.008 1.00 57.78 89 LYS A N 1
ATOM 659 C CA . LYS A 1 89 ? 32.961 -3.196 -39.290 1.00 57.78 89 LYS A CA 1
ATOM 660 C C . LYS A 1 89 ? 32.082 -4.324 -38.749 1.00 57.78 89 LYS A C 1
ATOM 662 O O . LYS A 1 89 ? 31.939 -4.433 -37.531 1.00 57.78 89 LYS A O 1
ATOM 667 N N . PRO A 1 90 ? 31.457 -5.122 -39.628 1.00 56.16 90 PRO A N 1
ATOM 668 C CA . PRO A 1 90 ? 30.733 -6.320 -39.220 1.00 56.16 90 PRO A CA 1
ATOM 669 C C . PRO A 1 90 ? 31.678 -7.290 -38.493 1.00 56.16 90 PRO A C 1
ATOM 671 O O . PRO A 1 90 ? 32.842 -7.415 -38.883 1.00 56.16 90 PRO A O 1
ATOM 674 N N . ASN A 1 91 ? 31.203 -7.961 -37.439 1.00 60.22 91 ASN A N 1
ATOM 675 C CA . ASN A 1 91 ? 31.902 -9.114 -36.865 1.00 60.22 91 ASN A CA 1
ATOM 676 C C . ASN A 1 91 ? 31.746 -10.351 -37.793 1.00 60.22 91 ASN A C 1
ATOM 678 O O . ASN A 1 91 ? 31.173 -10.258 -38.880 1.00 60.22 91 ASN A O 1
ATOM 682 N N . VAL A 1 92 ? 32.246 -11.510 -37.350 1.00 59.00 92 VAL A N 1
ATOM 683 C CA . VAL A 1 92 ? 32.245 -12.801 -38.074 1.00 59.00 92 VAL A CA 1
ATOM 684 C C . VAL A 1 92 ? 30.844 -13.272 -38.535 1.00 59.00 92 VAL A C 1
ATOM 686 O O . VAL A 1 92 ? 30.752 -14.037 -39.489 1.00 59.00 92 VAL A O 1
ATOM 689 N N . ASP A 1 93 ? 29.766 -12.754 -37.940 1.00 62.72 93 ASP A N 1
ATOM 690 C CA . ASP A 1 93 ? 28.358 -13.080 -38.215 1.00 62.72 93 ASP A CA 1
ATOM 691 C C . ASP A 1 93 ? 27.617 -12.000 -39.037 1.00 62.72 93 ASP A C 1
ATOM 693 O O . ASP A 1 93 ? 26.388 -11.982 -39.088 1.00 62.72 93 ASP A O 1
ATOM 697 N N . ASN A 1 94 ? 28.336 -11.068 -39.682 1.00 61.44 94 ASN A N 1
ATOM 698 C CA . ASN A 1 94 ? 27.774 -9.896 -40.384 1.00 61.44 94 ASN A CA 1
ATOM 699 C C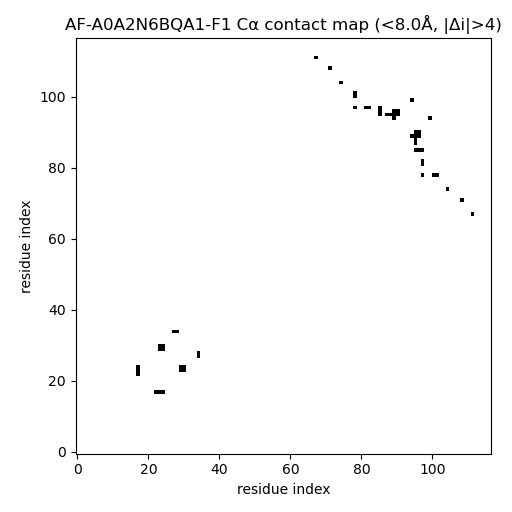 . ASN A 1 94 ? 26.955 -8.940 -39.494 1.00 61.44 94 ASN A C 1
ATOM 701 O O . ASN A 1 94 ? 26.235 -8.076 -40.002 1.00 61.44 94 ASN A O 1
ATOM 705 N N . GLN A 1 95 ? 27.085 -9.051 -38.173 1.00 59.12 95 GLN A N 1
ATOM 706 C CA . GLN A 1 95 ? 26.416 -8.175 -37.220 1.00 59.12 95 GLN A CA 1
ATOM 707 C C . GLN A 1 95 ? 27.384 -7.113 -36.705 1.00 59.12 95 GLN A C 1
ATOM 709 O O . GLN A 1 95 ? 28.558 -7.387 -36.443 1.00 59.12 95 GLN A O 1
ATOM 714 N N . THR A 1 96 ? 26.918 -5.873 -36.571 1.00 67.31 96 THR A N 1
ATOM 715 C CA . THR A 1 96 ? 27.707 -4.854 -35.864 1.00 67.31 96 THR A CA 1
ATOM 716 C C . THR A 1 96 ? 27.680 -5.161 -34.366 1.00 67.31 96 THR A C 1
ATOM 718 O O . THR A 1 96 ? 26.704 -5.712 -33.862 1.00 67.31 96 THR A O 1
ATOM 721 N N . LEU A 1 97 ? 28.727 -4.786 -33.625 1.00 65.44 97 LEU A N 1
ATOM 722 C CA . LEU A 1 97 ? 28.779 -4.985 -32.169 1.00 65.44 97 LEU A CA 1
ATOM 723 C C . LEU A 1 97 ? 27.533 -4.411 -31.457 1.00 65.44 97 LEU A C 1
ATOM 725 O O . LEU A 1 97 ? 27.004 -5.038 -30.547 1.00 65.44 97 LEU A O 1
ATOM 729 N N . ALA A 1 98 ? 26.984 -3.296 -31.952 1.00 60.97 98 ALA A N 1
ATOM 730 C CA . ALA A 1 98 ? 25.734 -2.729 -31.446 1.00 60.97 98 ALA A CA 1
ATOM 731 C C . ALA A 1 98 ? 24.512 -3.630 -31.648 1.00 60.97 98 ALA A C 1
ATOM 733 O O . ALA A 1 98 ? 23.611 -3.598 -30.820 1.00 60.97 98 ALA A O 1
ATOM 734 N N . GLN A 1 99 ? 24.436 -4.399 -32.738 1.00 60.84 99 GLN A N 1
ATOM 735 C CA . GLN A 1 99 ? 23.310 -5.310 -32.962 1.00 60.84 99 GLN A CA 1
ATOM 736 C C . GLN A 1 99 ? 23.316 -6.453 -31.943 1.00 60.84 99 GLN A C 1
ATOM 738 O O . GLN A 1 99 ? 22.254 -6.813 -31.439 1.00 60.84 99 GLN A O 1
ATOM 743 N N . ALA A 1 100 ? 24.499 -6.971 -31.598 1.00 69.88 100 ALA A N 1
ATOM 744 C CA . ALA A 1 100 ? 24.651 -7.968 -30.540 1.00 69.88 100 ALA A CA 1
ATOM 745 C C . ALA A 1 100 ? 24.285 -7.376 -29.167 1.00 69.88 100 ALA A C 1
ATOM 747 O O . ALA A 1 100 ? 23.418 -7.905 -28.477 1.00 69.88 100 ALA A O 1
ATOM 748 N N . THR A 1 101 ? 24.838 -6.210 -28.817 1.00 69.69 101 THR A N 1
ATOM 749 C CA . THR A 1 101 ? 24.544 -5.543 -27.539 1.00 69.69 101 THR A CA 1
ATOM 750 C C . THR A 1 101 ? 23.069 -5.158 -27.399 1.00 69.69 101 THR A C 1
ATOM 752 O O . THR A 1 101 ? 22.473 -5.387 -26.350 1.00 69.69 101 THR A O 1
ATOM 755 N N . ALA A 1 102 ? 22.437 -4.621 -28.446 1.00 69.00 102 ALA A N 1
ATOM 756 C CA . ALA A 1 102 ? 21.017 -4.269 -28.417 1.00 69.00 102 ALA A CA 1
ATOM 757 C C . ALA A 1 102 ? 20.118 -5.497 -28.191 1.00 69.00 102 ALA A C 1
ATOM 759 O O . ALA A 1 102 ? 19.103 -5.395 -27.499 1.00 69.00 102 ALA A O 1
ATOM 760 N N . ARG A 1 103 ? 20.494 -6.659 -28.742 1.00 75.38 103 ARG A N 1
ATOM 761 C CA . ARG A 1 103 ? 19.776 -7.921 -28.533 1.00 75.38 103 ARG A CA 1
ATOM 762 C C . ARG A 1 103 ? 19.891 -8.406 -27.087 1.00 75.38 103 ARG A C 1
ATOM 764 O O . ARG A 1 103 ? 18.860 -8.693 -26.485 1.00 75.38 103 ARG A O 1
ATOM 771 N N . ASP A 1 104 ? 21.094 -8.428 -26.519 1.00 78.62 104 ASP A N 1
ATOM 772 C CA . ASP A 1 104 ? 21.312 -8.869 -25.133 1.00 78.62 104 ASP A CA 1
ATOM 773 C C . ASP A 1 104 ? 20.537 -7.988 -24.136 1.00 78.62 104 ASP A C 1
ATOM 775 O O . ASP A 1 104 ? 19.919 -8.472 -23.187 1.00 78.62 104 ASP A O 1
ATOM 779 N N . ARG A 1 105 ? 20.489 -6.674 -24.393 1.00 69.56 105 ARG A N 1
ATOM 780 C CA . ARG A 1 105 ? 19.714 -5.721 -23.584 1.00 69.56 105 ARG A CA 1
ATOM 781 C C . ARG A 1 105 ? 18.205 -5.913 -23.721 1.00 69.56 105 ARG A C 1
ATOM 783 O O . ARG A 1 105 ? 17.485 -5.746 -22.738 1.00 69.56 105 ARG A O 1
ATOM 790 N N . LEU A 1 106 ? 17.714 -6.254 -24.912 1.00 71.56 106 LEU A N 1
ATOM 791 C CA . LEU A 1 106 ? 16.302 -6.575 -25.123 1.00 71.56 106 LEU A CA 1
ATOM 792 C C . LEU A 1 106 ? 15.913 -7.861 -24.379 1.00 71.56 106 LEU A C 1
ATOM 794 O O . LEU A 1 106 ? 14.866 -7.890 -23.734 1.00 71.56 106 LEU A O 1
ATOM 798 N N . GLU A 1 107 ? 16.764 -8.889 -24.414 1.00 79.44 107 GLU A N 1
ATOM 799 C CA . GLU A 1 107 ? 16.570 -10.122 -23.642 1.00 79.44 107 GLU A CA 1
ATOM 800 C C . GLU A 1 107 ? 16.545 -9.838 -22.126 1.00 79.44 107 GLU A C 1
ATOM 802 O O . GLU A 1 107 ? 15.663 -10.343 -21.432 1.00 79.44 107 GLU A O 1
ATOM 807 N N . GLU A 1 108 ? 17.412 -8.955 -21.614 1.00 74.50 108 GLU A N 1
ATOM 808 C CA . GLU A 1 108 ? 17.410 -8.528 -20.204 1.00 74.50 108 GLU A CA 1
ATOM 809 C C . GLU A 1 108 ? 16.097 -7.821 -19.809 1.00 74.50 108 GLU A C 1
ATOM 811 O O . GLU A 1 108 ? 15.514 -8.107 -18.762 1.00 74.50 108 GLU A O 1
ATOM 816 N N . VAL A 1 109 ? 15.577 -6.928 -20.659 1.00 73.38 109 VAL A N 1
ATOM 817 C CA . VAL A 1 109 ? 14.289 -6.250 -20.422 1.00 73.38 109 VAL A CA 1
ATOM 818 C C . VAL A 1 109 ? 13.130 -7.246 -20.433 1.00 73.38 109 VAL A C 1
ATOM 820 O O . VAL A 1 109 ? 12.273 -7.190 -19.552 1.00 73.38 109 VAL A O 1
ATOM 823 N N . ILE A 1 110 ? 13.114 -8.183 -21.384 1.00 75.00 110 ILE A N 1
ATOM 824 C CA . ILE A 1 110 ? 12.101 -9.244 -21.452 1.00 75.00 110 ILE A CA 1
ATOM 825 C C . ILE A 1 110 ? 12.150 -10.113 -20.191 1.00 75.00 110 ILE A C 1
ATOM 827 O O . ILE A 1 110 ? 11.104 -10.427 -19.631 1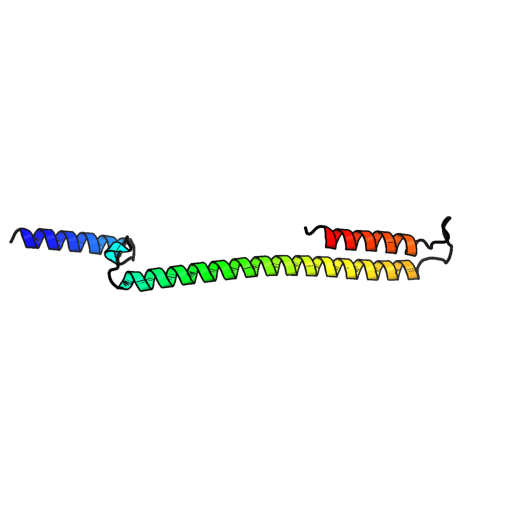.00 75.00 110 ILE A O 1
ATOM 831 N N . GLN A 1 111 ? 13.340 -10.459 -19.697 1.00 77.69 111 GLN A N 1
ATOM 832 C CA . GLN A 1 111 ? 13.493 -11.213 -18.452 1.00 77.69 111 GLN A CA 1
ATOM 833 C C . GLN A 1 111 ? 13.012 -10.423 -17.233 1.00 77.69 111 GLN A C 1
ATOM 835 O O . GLN A 1 111 ? 12.318 -10.984 -16.392 1.00 77.69 111 GLN A O 1
ATOM 840 N N . LEU A 1 112 ? 13.300 -9.123 -17.143 1.00 71.00 112 LEU A N 1
ATOM 841 C CA . LEU A 1 112 ? 12.793 -8.281 -16.054 1.00 71.00 112 LEU A CA 1
ATOM 842 C C . LEU A 1 112 ? 11.263 -8.198 -16.065 1.00 71.00 112 LEU A C 1
ATOM 844 O O . LEU A 1 112 ? 10.642 -8.306 -15.008 1.00 71.00 112 LEU A O 1
ATOM 848 N N . LEU A 1 113 ? 10.659 -8.066 -17.248 1.00 68.38 113 LEU A N 1
ATOM 849 C CA . LEU A 1 113 ? 9.205 -8.062 -17.422 1.00 68.38 113 LEU A CA 1
ATOM 850 C C . LEU A 1 113 ? 8.579 -9.428 -17.096 1.00 68.38 113 LEU A C 1
ATOM 852 O O . LEU A 1 113 ? 7.541 -9.476 -16.441 1.00 68.38 113 LEU A O 1
ATOM 856 N N . ASN A 1 114 ? 9.231 -10.524 -17.490 1.00 75.94 114 ASN A N 1
ATOM 857 C CA . ASN A 1 114 ? 8.753 -11.893 -17.272 1.00 75.94 114 ASN A CA 1
ATOM 858 C C . ASN A 1 114 ? 9.086 -12.461 -15.884 1.00 75.94 114 ASN A C 1
ATOM 860 O O . ASN A 1 114 ? 8.486 -13.450 -15.479 1.00 75.94 114 ASN A O 1
ATOM 864 N N . SER A 1 115 ? 10.002 -11.848 -15.128 1.00 68.50 115 SER A N 1
ATOM 865 C CA . SER A 1 115 ? 10.360 -12.277 -13.763 1.00 68.50 115 SER A CA 1
ATOM 866 C C . SER A 1 115 ? 9.245 -12.055 -12.731 1.00 68.50 115 SER A C 1
ATOM 868 O O . SER A 1 115 ? 9.395 -12.425 -11.568 1.00 68.50 115 SER A O 1
ATOM 870 N N . LYS A 1 116 ? 8.118 -11.464 -13.146 1.00 51.94 116 LYS A N 1
ATOM 871 C CA . LYS A 1 116 ? 6.887 -11.374 -12.362 1.00 51.94 116 LYS A CA 1
ATOM 872 C C . LYS A 1 116 ? 5.859 -12.396 -12.849 1.00 51.94 116 LYS A C 1
ATOM 874 O O . LYS A 1 116 ? 4.921 -12.039 -13.556 1.00 51.94 116 LYS A O 1
ATOM 879 N N . HIS A 1 117 ? 6.028 -13.638 -12.409 1.00 42.72 117 HIS A N 1
ATOM 880 C CA . HIS A 1 117 ? 4.948 -14.611 -12.262 1.00 42.72 117 HIS A CA 1
ATOM 881 C C . HIS A 1 117 ? 5.076 -15.318 -10.916 1.00 42.72 117 HIS A C 1
ATOM 883 O O . HIS A 1 117 ? 6.225 -15.618 -10.525 1.00 42.72 117 HIS A O 1
#

Solvent-accessible surface area (backbone atoms only — not comparable to full-atom values): 6708 Å² total; per-residue (Å²): 117,74,72,57,57,56,51,55,50,55,53,48,56,49,49,52,50,23,65,75,64,76,36,91,43,97,43,69,81,64,37,59,84,53,30,60,58,54,50,51,52,51,55,50,50,55,50,50,53,53,51,49,55,53,49,53,54,49,50,52,52,50,52,51,50,51,52,51,52,50,52,51,53,50,53,52,51,50,48,55,53,48,57,75,69,58,77,97,55,60,48,102,82,74,40,41,70,54,58,54,52,51,49,56,52,50,53,52,51,51,47,62,64,60,68,73,120

Radius of gyration: 34.21 Å; Cα contacts (8 Å, |Δi|>4): 28; chains: 1; bounding box: 66×21×94 Å

Mean predicted aligned error: 14.94 Å

Foldseek 3Di:
DVVVVVVVVVVVVLVVVCVVVVDNDPDCVRCPPCSVVVVVVVVVVVVVVVVVVVVVVVVVVVVLVVVLVVVVVVLVVVLVVVVVPFDPDQDPVRHTPSVVSVVVVVVVSVCSVVVPD